Protein AF-A0A957G6J0-F1 (afdb_monomer_lite)

Foldseek 3Di:
DDDDDDCVNVVHDDDDDDQAWDKDKDKDWDDDPPDPDIDIDIDIDIDHDKDWDKDKDKDKDQDWLDADPHNDDDDDPDPQWGKMWMKMKMATQIQAWFQFKWKAKPVQGTPDGRDGDTRGHGRMDMCSNVVDTGMDIDNDDDDMDMDMDTD

Sequence (151 aa):
PGASVDTVAAGLTISATIDATTVNTATWTAYNVGSSDVATAEATATVTVLPAGISLAKTVGLDAGVCATTDTVVIPAGYGGTVVYYCYEVTNTGGYTLPLHDLVDSELGSIFTGFAYDLAPGESVNTVAAGLEISALITQTTVNTATWTAY

Radius of gyration: 28.14 Å; chains: 1; bounding b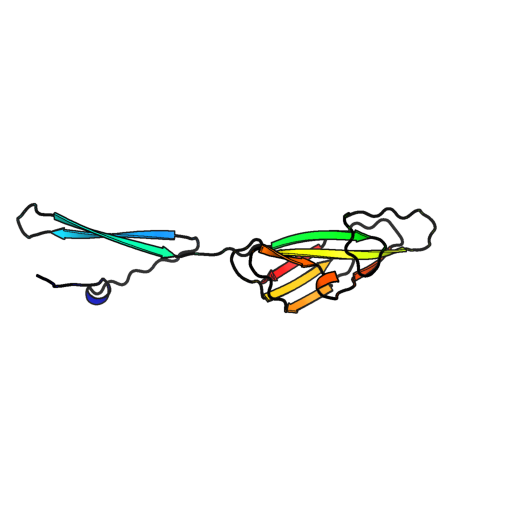ox: 59×26×83 Å

Secondary structure (DSSP, 8-state):
------TTTTT--------S-EEEEEEEEEE-TTS--EEEEEEEEEE--PPP-EEEEEEEESSTTS--S-S-----TTSS-EEEEEEEEEEE-SSS-EEEEEEEETTTEEEEEEEEEEE-TT-EEETTTTT--EEEEESS-----EEEEE-

Structure (mmCIF, N/CA/C/O backbone):
data_AF-A0A957G6J0-F1
#
_entry.id   AF-A0A957G6J0-F1
#
loop_
_atom_site.group_PDB
_atom_site.id
_atom_site.type_symbol
_atom_site.label_atom_id
_atom_site.label_alt_id
_atom_site.label_comp_id
_atom_site.label_asym_id
_atom_site.label_entity_id
_atom_site.label_seq_id
_atom_site.pdbx_PDB_ins_code
_atom_site.Cartn_x
_atom_site.Cartn_y
_atom_site.Cartn_z
_atom_site.occupancy
_atom_site.B_iso_or_equiv
_atom_site.auth_seq_id
_atom_site.auth_comp_id
_atom_site.auth_asym_id
_atom_site.auth_atom_id
_atom_site.pdbx_PDB_model_num
ATOM 1 N N . PRO A 1 1 ? -25.410 -4.436 50.532 1.00 70.94 1 PRO A N 1
ATOM 2 C CA . PRO A 1 1 ? -24.142 -4.007 49.886 1.00 70.94 1 PRO A CA 1
ATOM 3 C C . PRO A 1 1 ? -23.608 -5.128 48.988 1.00 70.94 1 PRO A C 1
ATOM 5 O O . PRO A 1 1 ? -23.692 -6.277 49.408 1.00 70.94 1 PRO A O 1
ATOM 8 N N . GLY A 1 2 ? -23.117 -4.818 47.782 1.00 83.69 2 GLY A N 1
ATOM 9 C CA . GLY A 1 2 ? -22.513 -5.815 46.880 1.00 83.69 2 GLY A CA 1
ATOM 10 C C . GLY A 1 2 ? -23.419 -6.401 45.788 1.00 83.69 2 GLY A C 1
ATOM 11 O O . GLY A 1 2 ? -23.024 -7.367 45.150 1.00 83.69 2 GLY A O 1
ATOM 12 N N . ALA A 1 3 ? -24.611 -5.840 45.557 1.00 88.12 3 ALA A N 1
ATOM 13 C CA . ALA A 1 3 ? -25.390 -6.173 44.363 1.00 88.12 3 ALA A CA 1
ATOM 14 C C . ALA A 1 3 ? -24.782 -5.480 43.131 1.00 88.12 3 ALA A C 1
ATOM 16 O O . ALA A 1 3 ? -24.368 -4.324 43.222 1.00 88.12 3 ALA A O 1
ATOM 17 N N . SER A 1 4 ? -24.758 -6.172 41.995 1.00 90.69 4 SER A N 1
ATOM 18 C CA . SER A 1 4 ? -24.357 -5.636 40.695 1.00 90.69 4 SER A CA 1
ATOM 19 C C . SER A 1 4 ? -25.391 -6.010 39.637 1.00 90.69 4 SER A C 1
ATOM 21 O O . SER A 1 4 ? -26.130 -6.984 39.778 1.00 90.69 4 SER A O 1
ATOM 23 N N . VAL A 1 5 ? -25.451 -5.207 38.583 1.00 92.62 5 VAL A N 1
ATOM 24 C CA . VAL A 1 5 ? -26.250 -5.465 37.389 1.00 92.62 5 VAL A CA 1
ATOM 25 C C . VAL A 1 5 ? -25.448 -4.961 36.197 1.00 92.62 5 VAL A C 1
ATOM 27 O O . VAL A 1 5 ? -24.781 -3.931 36.297 1.00 92.62 5 VAL A O 1
ATOM 30 N N . ASP A 1 6 ? -25.478 -5.697 35.094 1.00 92.81 6 ASP A N 1
ATOM 31 C CA . ASP A 1 6 ? -24.968 -5.229 33.810 1.00 92.81 6 ASP A CA 1
ATOM 32 C C . ASP A 1 6 ? -26.137 -4.924 32.861 1.00 92.81 6 ASP A C 1
ATOM 34 O O . ASP A 1 6 ? -27.305 -5.197 33.151 1.00 92.81 6 ASP A O 1
ATOM 38 N N . THR A 1 7 ? -25.836 -4.310 31.721 1.00 90.38 7 THR A N 1
ATOM 39 C CA . THR A 1 7 ? -26.856 -3.917 30.744 1.00 90.38 7 THR A CA 1
ATOM 40 C C . THR A 1 7 ? -27.612 -5.117 30.172 1.00 90.38 7 THR A C 1
ATOM 42 O O . THR A 1 7 ? -28.807 -5.000 29.909 1.00 90.38 7 THR A O 1
ATOM 45 N N . VAL A 1 8 ? -26.966 -6.280 30.050 1.00 93.50 8 VAL A N 1
ATOM 46 C CA . VAL A 1 8 ? -27.582 -7.509 29.529 1.00 93.50 8 VAL A CA 1
ATOM 47 C C . VAL A 1 8 ? -28.587 -8.071 30.533 1.00 93.50 8 VAL A C 1
ATOM 49 O O . VAL A 1 8 ? -29.726 -8.361 30.170 1.00 93.50 8 VAL A O 1
ATOM 52 N N . ALA A 1 9 ? -28.206 -8.161 31.806 1.00 92.25 9 ALA A N 1
ATOM 53 C CA . ALA A 1 9 ? -29.070 -8.572 32.907 1.00 92.25 9 ALA A CA 1
ATOM 54 C C . ALA A 1 9 ? -30.243 -7.597 33.114 1.00 92.25 9 ALA A C 1
ATOM 56 O O . ALA A 1 9 ? -31.322 -8.012 33.532 1.00 92.25 9 ALA A O 1
ATOM 57 N N . ALA A 1 10 ? -30.059 -6.319 32.767 1.00 91.44 10 ALA A N 1
ATOM 58 C CA . ALA A 1 10 ? -31.124 -5.317 32.718 1.00 91.44 10 ALA A CA 1
ATOM 59 C C . ALA A 1 10 ? -32.025 -5.419 31.464 1.00 91.44 10 ALA A C 1
ATOM 61 O O . ALA A 1 10 ? -32.950 -4.620 31.315 1.00 91.44 10 ALA A O 1
ATOM 62 N N . GLY A 1 11 ? -31.779 -6.376 30.561 1.00 94.12 11 GLY A N 1
ATOM 63 C CA . GLY A 1 11 ? -32.555 -6.573 29.332 1.00 94.12 11 GLY A CA 1
ATOM 64 C C . GLY A 1 11 ? -32.280 -5.534 28.241 1.00 94.12 11 GLY A C 1
ATOM 65 O O . GLY A 1 11 ? -33.076 -5.391 27.313 1.00 94.12 11 GLY A O 1
ATOM 66 N N . LEU A 1 12 ? -31.175 -4.792 28.340 1.00 93.75 12 LEU A N 1
ATOM 67 C CA . LEU A 1 12 ? -30.792 -3.767 27.377 1.00 93.75 12 LEU A CA 1
ATOM 68 C C . LEU A 1 12 ? -29.880 -4.364 26.305 1.00 93.75 12 LEU A C 1
ATOM 70 O O . LEU A 1 12 ? -28.875 -5.008 26.598 1.00 93.75 12 LEU A O 1
ATOM 74 N N . THR A 1 13 ? -30.202 -4.086 25.044 1.00 93.38 13 THR A N 1
ATOM 75 C CA . THR A 1 13 ? -29.302 -4.324 23.910 1.00 93.38 13 THR A CA 1
ATOM 76 C C . THR A 1 13 ? -28.865 -2.972 23.371 1.00 93.38 13 THR A C 1
ATOM 78 O O . THR A 1 13 ? -29.701 -2.171 22.959 1.00 93.38 13 THR A O 1
ATOM 81 N N . ILE A 1 14 ? -27.560 -2.704 23.407 1.00 89.62 14 ILE A N 1
ATOM 82 C CA . ILE A 1 14 ? -26.968 -1.440 22.964 1.00 89.62 14 ILE A CA 1
ATOM 83 C C . ILE A 1 14 ? -26.024 -1.767 21.812 1.00 89.62 14 ILE A C 1
ATOM 85 O O . ILE A 1 14 ? -25.069 -2.518 21.987 1.00 89.62 14 ILE A O 1
ATOM 89 N N . SER A 1 15 ? -26.300 -1.215 20.636 1.00 91.62 15 SER A N 1
ATOM 90 C CA . SER A 1 15 ? -25.500 -1.426 19.432 1.00 91.62 15 SER A CA 1
ATOM 91 C C . SER A 1 15 ? -25.328 -0.117 18.677 1.00 91.62 15 SER A C 1
ATOM 93 O O . SER A 1 15 ? -26.273 0.666 18.579 1.00 91.62 15 SER A O 1
ATOM 95 N N . ALA A 1 16 ? -24.150 0.082 18.099 1.00 90.56 16 ALA A N 1
ATOM 96 C CA . ALA A 1 16 ? -23.854 1.188 17.202 1.00 90.56 16 ALA A CA 1
ATOM 97 C C . ALA A 1 16 ? -22.939 0.697 16.075 1.00 90.56 16 ALA A C 1
ATOM 99 O O . ALA A 1 16 ? -22.092 -0.169 16.298 1.00 90.56 16 ALA A O 1
ATOM 100 N N . THR A 1 17 ? -23.104 1.261 14.881 1.00 91.56 17 THR A N 1
ATOM 101 C CA . THR A 1 17 ? -22.140 1.109 13.785 1.00 91.56 17 THR A CA 1
ATOM 102 C C . THR A 1 17 ? -21.025 2.129 13.985 1.00 91.56 17 THR A C 1
ATOM 104 O O . THR A 1 17 ? -21.312 3.306 14.204 1.00 91.56 17 THR A O 1
ATOM 107 N N . ILE A 1 18 ? -19.770 1.679 13.945 1.00 90.44 18 ILE A N 1
ATOM 108 C CA . ILE A 1 18 ? -18.585 2.508 14.180 1.00 90.44 18 ILE A CA 1
ATOM 109 C C . ILE A 1 18 ? -17.642 2.363 12.986 1.00 90.44 18 ILE A C 1
ATOM 111 O O . ILE A 1 18 ? -17.046 1.307 12.803 1.00 90.44 18 ILE A O 1
ATOM 115 N N . ASP A 1 19 ? -17.476 3.444 12.223 1.00 88.88 19 ASP A N 1
ATOM 116 C CA . ASP A 1 19 ? -16.630 3.475 11.017 1.00 88.88 19 ASP A CA 1
ATOM 117 C C . ASP A 1 19 ? -15.310 4.242 11.233 1.00 88.88 19 ASP A C 1
ATOM 119 O O . ASP A 1 19 ? -14.494 4.386 10.325 1.00 88.88 19 ASP A O 1
ATOM 123 N N . ALA A 1 20 ? -15.084 4.747 12.448 1.00 88.81 20 ALA A N 1
ATOM 124 C CA . ALA A 1 20 ? -13.875 5.461 12.839 1.00 88.81 20 ALA A CA 1
ATOM 125 C C . ALA A 1 20 ? -13.519 5.163 14.299 1.00 88.81 20 ALA A C 1
ATOM 127 O O . ALA A 1 20 ? -14.395 4.870 15.114 1.00 88.81 20 ALA A O 1
ATOM 128 N N . THR A 1 21 ? -12.232 5.270 14.645 1.00 92.56 21 THR A N 1
ATOM 129 C CA . THR A 1 21 ? -11.771 5.074 16.026 1.00 92.56 21 THR A CA 1
ATOM 130 C C . THR A 1 21 ? -12.566 5.959 16.986 1.00 92.56 21 THR A C 1
ATOM 132 O O . THR A 1 21 ? -12.567 7.181 16.856 1.00 92.56 21 THR A O 1
ATOM 135 N N . THR A 1 22 ? -13.248 5.330 17.942 1.00 95.44 22 THR A N 1
ATOM 136 C CA . THR A 1 22 ? -14.199 5.983 18.845 1.00 95.44 22 THR A CA 1
ATOM 137 C C . THR A 1 22 ? -13.925 5.551 20.277 1.00 95.44 22 THR A C 1
ATOM 139 O O . THR A 1 22 ? -13.810 4.361 20.571 1.00 95.44 22 THR A O 1
ATOM 142 N N . VAL A 1 23 ? -13.853 6.526 21.179 1.00 95.50 23 VAL A N 1
ATOM 143 C CA . VAL A 1 23 ? -13.887 6.296 22.624 1.00 95.50 23 VAL A CA 1
ATOM 144 C C . VAL A 1 23 ? -15.295 6.628 23.094 1.00 95.50 23 VAL A C 1
ATOM 146 O O . VAL A 1 23 ? -15.755 7.754 22.920 1.00 95.50 23 VAL A O 1
ATOM 149 N N . ASN A 1 24 ? -15.980 5.646 23.668 1.00 93.94 24 ASN A N 1
ATOM 150 C CA . ASN A 1 24 ? -17.309 5.818 24.231 1.00 93.94 24 ASN A CA 1
ATOM 151 C C . ASN A 1 24 ? -17.237 5.784 25.759 1.00 93.94 24 ASN A C 1
ATOM 153 O O . ASN A 1 24 ? -16.712 4.829 26.334 1.00 93.94 24 ASN A O 1
ATOM 157 N N . THR A 1 25 ? -17.811 6.794 26.406 1.00 94.75 25 THR A N 1
ATOM 158 C CA . THR A 1 25 ? -17.948 6.861 27.864 1.00 94.75 25 THR A CA 1
ATOM 159 C C . THR A 1 25 ? -19.402 6.610 28.235 1.00 94.75 25 THR A C 1
ATOM 161 O O . THR A 1 25 ? -20.298 7.296 27.748 1.00 94.75 25 THR A O 1
ATOM 164 N N . ALA A 1 26 ? -19.640 5.629 29.100 1.00 94.31 26 ALA A N 1
ATOM 165 C CA . ALA A 1 26 ? -20.939 5.377 29.701 1.00 94.31 26 ALA A CA 1
ATOM 166 C C . ALA A 1 26 ? -20.962 5.929 31.127 1.00 94.31 26 ALA A C 1
ATOM 168 O O . ALA A 1 26 ? -20.031 5.692 31.896 1.00 94.31 26 ALA A O 1
ATOM 169 N N . THR A 1 27 ? -22.055 6.598 31.485 1.00 94.62 27 THR A N 1
ATOM 170 C CA . THR A 1 27 ? -22.317 7.076 32.844 1.00 94.62 27 THR A CA 1
ATOM 171 C C . THR A 1 27 ? -23.542 6.352 33.386 1.00 94.62 27 THR A C 1
ATOM 173 O O . THR A 1 27 ? -24.610 6.376 32.772 1.00 94.62 27 THR A O 1
ATOM 176 N N . TRP A 1 28 ? -23.398 5.709 34.541 1.00 93.44 28 TRP A N 1
ATOM 177 C CA . TRP A 1 28 ? -24.506 5.128 35.289 1.00 93.44 28 TRP A CA 1
ATOM 178 C C . TRP A 1 28 ? -24.866 6.044 36.451 1.00 93.44 28 TRP A C 1
ATOM 180 O O . TRP A 1 28 ? -24.002 6.356 37.268 1.00 93.44 28 TRP A O 1
ATOM 190 N N . THR A 1 29 ? -26.141 6.411 36.566 1.00 91.75 29 THR A N 1
ATOM 191 C CA . THR A 1 29 ? -26.647 7.224 37.677 1.00 91.75 29 THR A CA 1
ATOM 192 C C . THR A 1 29 ? -27.711 6.460 38.453 1.00 91.75 29 THR A C 1
ATOM 194 O O . THR A 1 29 ? -28.690 5.989 37.875 1.00 91.75 29 THR A O 1
ATOM 197 N N . ALA A 1 30 ? -27.529 6.344 39.767 1.00 91.38 30 ALA A N 1
ATOM 198 C CA . ALA A 1 30 ? -28.476 5.717 40.682 1.00 91.38 30 ALA A CA 1
ATOM 199 C C . ALA A 1 30 ? -29.121 6.761 41.608 1.00 91.38 30 ALA A C 1
ATOM 201 O O . ALA A 1 30 ? -28.456 7.699 42.052 1.00 91.38 30 ALA A O 1
ATOM 202 N N . TYR A 1 31 ? -30.406 6.560 41.916 1.00 89.56 31 TYR A N 1
ATOM 203 C CA . TYR A 1 31 ? -31.236 7.446 42.739 1.00 89.56 31 TYR A CA 1
ATOM 204 C C . TYR A 1 31 ? -31.996 6.646 43.801 1.00 89.56 31 TYR A C 1
ATOM 206 O O . TYR A 1 31 ? -32.398 5.507 43.547 1.00 89.56 31 TYR A O 1
ATOM 214 N N . ASN A 1 32 ? -32.265 7.262 44.954 1.00 87.00 32 ASN A N 1
ATOM 215 C CA . ASN A 1 32 ? -33.184 6.720 45.958 1.00 87.00 32 ASN A CA 1
ATOM 216 C C . ASN A 1 32 ? -34.596 7.303 45.794 1.00 87.00 32 ASN A C 1
ATOM 218 O O . ASN A 1 32 ? -34.775 8.455 45.401 1.00 87.00 32 ASN A O 1
ATOM 222 N N . VAL A 1 33 ? -35.624 6.522 46.137 1.00 81.31 33 VAL A N 1
ATOM 223 C CA . VAL A 1 33 ? -37.014 7.000 46.104 1.00 81.31 33 VAL A CA 1
ATOM 224 C C . VAL A 1 33 ? -37.231 8.010 47.234 1.00 81.31 33 VAL A C 1
ATOM 226 O O . VAL A 1 33 ? -37.143 7.660 48.407 1.00 81.31 33 VAL A O 1
ATOM 229 N N . GLY A 1 34 ? -37.538 9.262 46.886 1.00 70.69 34 GLY A N 1
ATOM 230 C CA . GLY A 1 34 ? -37.919 10.305 47.846 1.00 70.69 34 GLY A CA 1
ATOM 231 C C . GLY A 1 34 ? -36.770 11.010 48.582 1.00 70.69 34 GLY A C 1
ATOM 232 O O . GLY A 1 34 ? -37.055 11.924 49.352 1.00 70.69 34 GLY A O 1
ATOM 233 N N . SER A 1 35 ? -35.502 10.652 48.337 1.00 62.75 35 SER A N 1
ATOM 234 C CA . SER A 1 35 ? -34.335 11.455 48.748 1.00 62.75 35 SER A CA 1
ATOM 235 C C . SER A 1 35 ? -33.662 12.097 47.530 1.00 62.75 35 SER A C 1
ATOM 237 O O . SER A 1 35 ? -33.847 11.657 46.398 1.00 62.75 35 SER A O 1
ATOM 239 N N . SER A 1 36 ? -32.893 13.164 47.755 1.00 76.81 36 SER A N 1
ATOM 240 C CA . SER A 1 36 ? -32.101 13.842 46.720 1.00 76.81 36 SER A CA 1
ATOM 241 C C . SER A 1 36 ? -30.730 13.195 46.483 1.00 76.81 36 SER A C 1
ATOM 243 O O . SER A 1 36 ? -29.875 13.814 45.854 1.00 76.81 36 SER A O 1
ATOM 245 N N . ASP A 1 37 ? -30.482 11.997 47.021 1.00 85.00 37 ASP A N 1
ATOM 246 C CA . ASP A 1 37 ? -29.173 11.353 46.918 1.00 85.00 37 ASP A CA 1
ATOM 247 C C . ASP A 1 37 ? -28.971 10.763 45.523 1.00 85.00 37 ASP A C 1
ATOM 249 O O . ASP A 1 37 ? -29.794 9.989 45.023 1.00 85.00 37 ASP A O 1
ATOM 253 N N . VAL A 1 38 ? -27.842 11.122 44.917 1.00 90.06 38 VAL A N 1
ATOM 254 C CA . VAL A 1 38 ? -27.434 10.691 43.582 1.00 90.06 38 VAL A CA 1
ATOM 255 C C . VAL A 1 38 ? -26.032 10.110 43.673 1.00 90.06 38 VAL A C 1
ATOM 257 O O . VAL A 1 38 ? -25.137 10.732 44.245 1.00 90.06 38 VAL A O 1
ATOM 260 N N . ALA A 1 39 ? -25.831 8.934 43.084 1.00 91.69 39 ALA A N 1
ATOM 261 C CA . ALA A 1 39 ? -24.506 8.357 42.885 1.00 91.69 39 ALA A CA 1
ATOM 262 C C . ALA A 1 39 ? -24.268 8.127 41.395 1.00 91.69 39 ALA A C 1
ATOM 264 O O . ALA A 1 39 ? -25.155 7.631 40.697 1.00 91.69 39 ALA A O 1
ATOM 265 N N . THR A 1 40 ? -23.073 8.465 40.919 1.00 93.62 40 THR A N 1
ATOM 266 C CA . THR A 1 40 ? -22.659 8.259 39.531 1.00 93.62 40 THR A CA 1
ATOM 267 C C . THR A 1 40 ? -21.410 7.394 39.452 1.00 93.62 40 THR A C 1
ATOM 269 O O . THR A 1 40 ? -20.559 7.417 40.342 1.00 93.62 40 THR A O 1
ATOM 272 N N . ALA A 1 41 ? -21.299 6.631 38.371 1.00 95.75 41 ALA A N 1
ATOM 273 C CA . ALA A 1 41 ? -20.092 5.912 37.994 1.00 95.75 41 ALA A CA 1
ATOM 274 C C . ALA A 1 41 ? -19.895 6.013 36.481 1.00 95.75 41 ALA A C 1
ATOM 276 O O . ALA A 1 41 ? -20.872 6.053 35.734 1.00 95.75 41 ALA A O 1
ATOM 277 N N . GLU A 1 42 ? -18.642 6.029 36.036 1.00 96.50 42 GLU A N 1
ATOM 278 C CA . GLU A 1 42 ? -18.293 6.080 34.617 1.00 96.50 42 GLU A CA 1
ATOM 279 C C . GLU A 1 42 ? -17.420 4.894 34.218 1.00 96.50 42 GLU A C 1
ATOM 281 O O . GLU A 1 42 ? -16.610 4.404 35.009 1.00 96.50 42 GLU A O 1
ATOM 286 N N . ALA A 1 43 ? -17.577 4.448 32.975 1.00 96.94 43 ALA A N 1
ATOM 287 C CA . ALA A 1 43 ? -16.721 3.453 32.346 1.00 96.94 43 ALA A CA 1
ATOM 288 C C . ALA A 1 43 ? -16.494 3.820 30.877 1.00 96.94 43 ALA A C 1
ATOM 290 O O . ALA A 1 43 ? -17.405 4.307 30.205 1.00 96.94 43 ALA A O 1
ATOM 291 N N . THR A 1 44 ? -15.289 3.571 30.369 1.00 95.88 44 THR A N 1
ATOM 292 C CA . THR A 1 44 ? -14.931 3.835 28.972 1.00 95.88 44 THR A CA 1
ATOM 293 C C . THR A 1 44 ? -14.704 2.542 28.200 1.00 95.88 44 THR A C 1
ATOM 295 O O . THR A 1 44 ? -14.245 1.539 28.747 1.00 95.88 44 THR A O 1
ATOM 298 N N . ALA A 1 45 ? -15.018 2.575 26.908 1.00 94.88 45 ALA A N 1
ATOM 299 C CA . ALA A 1 45 ? -14.686 1.534 25.946 1.00 94.88 45 ALA A CA 1
ATOM 300 C C . ALA A 1 45 ? -14.133 2.180 24.671 1.00 94.88 45 ALA A C 1
ATOM 302 O O . ALA A 1 45 ? -14.662 3.190 24.204 1.00 94.88 45 ALA A O 1
ATOM 303 N N . THR A 1 46 ? -13.087 1.588 24.100 1.00 95.25 46 THR A N 1
ATOM 304 C CA . THR A 1 46 ? -12.445 2.086 22.878 1.00 95.25 46 THR A CA 1
ATOM 305 C C . THR A 1 46 ? -12.636 1.084 21.752 1.00 95.25 46 THR A C 1
ATOM 307 O O . THR A 1 46 ? -12.313 -0.093 21.907 1.00 95.25 46 THR A O 1
ATOM 310 N N . VAL A 1 47 ? -13.119 1.565 20.609 1.00 93.44 47 VAL A N 1
ATOM 31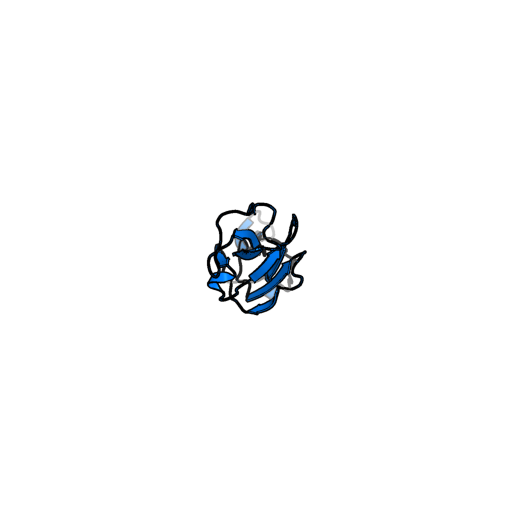1 C CA . VAL A 1 47 ? -13.124 0.834 19.339 1.00 93.44 47 VAL A CA 1
ATOM 312 C C . VAL A 1 47 ? -12.076 1.476 18.440 1.00 93.44 47 VAL A C 1
ATOM 314 O O . VAL A 1 47 ? -12.145 2.678 18.188 1.00 93.44 47 VAL A O 1
ATOM 317 N N . THR A 1 48 ? -11.109 0.696 17.958 1.00 91.31 48 THR A N 1
ATOM 318 C CA . THR A 1 48 ? -10.061 1.172 17.045 1.00 91.31 48 THR A CA 1
ATOM 319 C C . THR A 1 48 ? -10.340 0.682 15.631 1.00 91.31 48 THR A C 1
ATOM 321 O O . THR A 1 48 ? -10.448 -0.519 15.401 1.00 91.31 48 THR A O 1
ATOM 324 N N . VAL A 1 49 ? -10.426 1.618 14.687 1.00 89.69 49 VAL A N 1
ATOM 325 C CA . VAL A 1 49 ? -10.547 1.347 13.249 1.00 89.69 49 VAL A CA 1
ATOM 326 C C . VAL A 1 49 ? -9.255 1.801 12.581 1.00 89.69 49 VAL A C 1
ATOM 328 O O . VAL A 1 49 ? -8.866 2.965 12.705 1.00 89.69 49 VAL A O 1
ATOM 331 N N . LEU A 1 50 ? -8.582 0.875 11.902 1.00 90.00 50 LEU A N 1
ATOM 332 C CA . LEU A 1 50 ? -7.313 1.111 11.220 1.00 90.00 50 LEU A CA 1
ATOM 333 C C . LEU A 1 50 ? -7.581 1.295 9.718 1.00 90.00 50 LEU A C 1
ATOM 335 O O . LEU A 1 50 ? -8.166 0.398 9.113 1.00 90.00 50 LEU A O 1
ATOM 339 N N . PRO A 1 51 ? -7.197 2.428 9.102 1.00 88.62 51 PRO A N 1
ATOM 340 C CA . PRO A 1 51 ? -7.415 2.638 7.675 1.00 88.62 51 PRO A CA 1
ATOM 341 C C . PRO A 1 51 ? -6.452 1.790 6.834 1.00 88.62 51 PRO A C 1
ATOM 343 O O . PRO A 1 51 ? -5.329 1.506 7.257 1.00 88.62 51 PRO A O 1
ATOM 346 N N . ALA A 1 52 ? -6.880 1.433 5.622 1.00 91.69 52 ALA A N 1
ATOM 347 C CA . ALA A 1 52 ? -5.974 0.977 4.571 1.00 91.69 52 ALA A CA 1
ATOM 348 C C . ALA A 1 52 ? -5.239 2.187 3.984 1.00 91.69 52 ALA A C 1
ATOM 350 O O . ALA A 1 52 ? -5.827 3.264 3.856 1.00 91.69 52 ALA A O 1
ATOM 351 N N . GLY A 1 53 ? -3.988 2.013 3.579 1.00 95.94 53 GLY A N 1
ATOM 352 C CA . GLY A 1 53 ? -3.242 3.075 2.921 1.00 95.94 53 GLY A CA 1
ATOM 353 C C . GLY A 1 53 ? -1.964 2.547 2.302 1.00 95.94 53 GLY A C 1
ATOM 354 O O . GLY A 1 53 ? -1.268 1.737 2.909 1.00 95.94 53 GLY A O 1
ATOM 355 N N . ILE A 1 54 ? -1.654 3.022 1.101 1.00 98.25 54 ILE A N 1
ATOM 356 C CA . ILE A 1 54 ? -0.364 2.794 0.457 1.00 98.25 54 ILE A CA 1
ATOM 357 C C . ILE A 1 54 ? 0.123 4.077 -0.210 1.00 98.25 54 ILE A C 1
ATOM 359 O O . ILE A 1 54 ? -0.675 4.920 -0.625 1.00 98.25 54 ILE A O 1
ATOM 363 N N . SER A 1 55 ? 1.437 4.212 -0.341 1.00 98.31 55 SER A N 1
ATOM 364 C CA . SER A 1 55 ? 2.072 5.174 -1.246 1.00 98.31 55 SER A CA 1
ATOM 365 C C . SER A 1 55 ? 2.951 4.436 -2.246 1.00 98.31 55 SER A C 1
ATOM 367 O O . SER A 1 55 ? 3.587 3.452 -1.880 1.00 98.31 55 SER A O 1
ATOM 369 N N . LEU A 1 56 ? 3.004 4.932 -3.481 1.00 98.50 56 LEU A N 1
ATOM 370 C CA . LEU A 1 56 ? 3.764 4.338 -4.576 1.00 98.50 56 LEU A CA 1
ATOM 371 C C . LEU A 1 56 ? 4.812 5.328 -5.091 1.00 98.50 56 LEU A C 1
ATOM 373 O O . LEU A 1 56 ? 4.467 6.457 -5.445 1.00 98.50 56 LEU A O 1
ATOM 377 N N . ALA A 1 57 ? 6.058 4.880 -5.196 1.00 98.31 57 ALA A N 1
ATOM 378 C CA . ALA A 1 57 ? 7.110 5.546 -5.950 1.00 98.31 57 ALA A CA 1
ATOM 379 C C . ALA A 1 57 ? 7.461 4.717 -7.189 1.00 98.31 57 ALA A C 1
ATOM 381 O O . ALA A 1 57 ? 7.476 3.487 -7.154 1.00 98.31 57 ALA A O 1
ATOM 382 N N . LYS A 1 58 ? 7.741 5.403 -8.297 1.00 98.12 58 LYS A N 1
ATOM 383 C CA . LYS A 1 58 ? 8.137 4.784 -9.558 1.00 98.12 58 LYS A CA 1
ATOM 384 C C . LYS A 1 58 ? 9.402 5.444 -10.072 1.00 98.12 58 LYS A C 1
ATOM 386 O O . LYS A 1 58 ? 9.450 6.668 -10.179 1.00 98.12 58 LYS A O 1
ATOM 391 N N . THR A 1 59 ? 10.383 4.634 -10.438 1.00 98.38 59 THR A N 1
ATOM 392 C CA . THR A 1 59 ? 11.649 5.099 -11.003 1.00 98.38 59 THR A CA 1
ATOM 393 C C . THR A 1 59 ? 11.978 4.367 -12.296 1.00 98.38 59 THR A C 1
ATOM 395 O O . THR A 1 59 ? 11.422 3.305 -12.593 1.00 98.38 59 THR A O 1
ATOM 398 N N . VAL A 1 60 ? 12.853 4.966 -13.102 1.00 98.19 60 VAL A N 1
ATOM 399 C CA . VAL A 1 60 ? 13.320 4.406 -14.371 1.00 98.19 60 VAL A CA 1
ATOM 400 C C . VAL A 1 60 ? 14.818 4.641 -14.533 1.00 98.19 60 VAL A C 1
ATOM 402 O O . VAL A 1 60 ? 15.323 5.728 -14.254 1.00 98.19 60 VAL A O 1
ATOM 405 N N . GLY A 1 61 ? 15.533 3.620 -14.994 1.00 97.25 61 GLY A N 1
ATOM 406 C CA . GLY A 1 61 ? 16.972 3.677 -15.237 1.00 97.25 61 GLY A CA 1
ATOM 407 C C . GLY A 1 61 ? 17.418 2.746 -16.357 1.00 97.25 61 GLY A C 1
ATOM 408 O O . GLY A 1 61 ? 16.599 2.175 -17.076 1.00 97.25 61 GLY A O 1
ATOM 409 N N . LEU A 1 62 ? 18.736 2.617 -16.516 1.00 96.25 62 LEU A N 1
ATOM 410 C CA . LEU A 1 62 ? 19.363 1.791 -17.558 1.00 96.25 62 LEU A CA 1
ATOM 411 C C . LEU A 1 62 ? 20.021 0.515 -17.009 1.00 96.25 62 LEU A C 1
ATOM 413 O O . LEU A 1 62 ? 20.399 -0.350 -17.795 1.00 96.25 62 LEU A O 1
ATOM 417 N N . ASP A 1 63 ? 20.135 0.387 -15.686 1.00 97.12 63 ASP A N 1
ATOM 418 C CA . ASP A 1 63 ? 20.774 -0.751 -15.027 1.00 97.12 63 ASP A CA 1
ATOM 419 C C . ASP A 1 63 ? 19.733 -1.805 -14.627 1.00 97.12 63 ASP A C 1
ATOM 421 O O . ASP A 1 63 ? 18.751 -1.506 -13.946 1.00 97.12 63 ASP A O 1
ATOM 425 N N . ALA A 1 64 ? 19.957 -3.053 -15.042 1.00 97.06 64 ALA A N 1
ATOM 426 C CA . ALA A 1 64 ? 19.115 -4.186 -14.667 1.00 97.06 64 ALA A CA 1
ATOM 427 C C . ALA A 1 64 ? 19.277 -4.530 -13.179 1.00 97.06 64 ALA A C 1
ATOM 429 O O . ALA A 1 64 ? 20.373 -4.428 -12.625 1.00 97.06 64 ALA A O 1
ATOM 430 N N . GLY A 1 65 ? 18.197 -4.978 -12.536 1.00 95.62 65 GLY A N 1
ATOM 431 C CA . GLY A 1 65 ? 18.235 -5.453 -11.148 1.00 95.62 65 GLY A CA 1
ATOM 432 C C . GLY A 1 65 ? 18.588 -4.388 -10.102 1.00 95.62 65 GLY A C 1
ATOM 433 O O . GLY A 1 65 ? 18.915 -4.739 -8.970 1.00 95.62 65 GLY A O 1
ATOM 434 N N . VAL A 1 66 ? 18.535 -3.099 -10.451 1.00 95.81 66 VAL A N 1
ATOM 435 C CA . VAL A 1 66 ? 18.764 -1.984 -9.525 1.00 95.81 66 VAL A CA 1
ATOM 436 C C . VAL A 1 66 ? 17.638 -0.972 -9.678 1.00 95.81 66 VAL A C 1
ATOM 438 O O . VAL A 1 66 ? 17.324 -0.530 -10.780 1.00 95.81 66 VAL A O 1
ATOM 441 N N . CYS A 1 67 ? 17.033 -0.574 -8.561 1.00 97.88 67 CYS A N 1
ATOM 442 C CA . CYS A 1 67 ? 16.089 0.534 -8.571 1.00 97.88 67 CYS A CA 1
ATOM 443 C C . CYS A 1 67 ? 16.835 1.843 -8.819 1.00 97.88 67 CYS A C 1
ATOM 445 O O . CYS A 1 67 ? 17.702 2.238 -8.038 1.00 97.88 67 CYS A O 1
ATOM 447 N N . ALA A 1 68 ? 16.479 2.526 -9.905 1.00 97.56 68 ALA A N 1
ATOM 448 C CA . ALA A 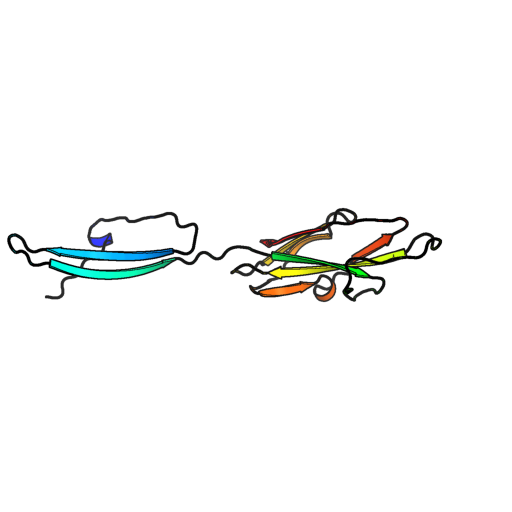1 68 ? 16.940 3.881 -10.153 1.00 97.56 68 ALA A CA 1
ATOM 449 C C . ALA A 1 68 ? 16.430 4.838 -9.063 1.00 97.56 68 ALA A C 1
ATOM 451 O O . ALA A 1 68 ? 15.465 4.540 -8.358 1.00 97.56 68 ALA A O 1
ATOM 452 N N . THR A 1 69 ? 17.053 6.010 -8.954 1.00 96.06 69 THR A N 1
ATOM 453 C CA . THR A 1 69 ? 16.656 7.068 -8.008 1.00 96.06 69 THR A CA 1
ATOM 454 C C . THR A 1 69 ? 15.842 8.188 -8.659 1.00 96.06 69 THR A C 1
ATOM 456 O O . THR A 1 69 ? 15.359 9.075 -7.960 1.00 96.06 69 THR A O 1
ATOM 459 N N . THR A 1 70 ? 15.687 8.162 -9.986 1.00 97.12 70 THR A N 1
ATOM 460 C CA . THR A 1 70 ? 14.968 9.171 -10.773 1.00 97.12 70 THR A CA 1
ATOM 461 C C . THR A 1 70 ? 13.748 8.571 -11.462 1.00 97.12 70 THR A C 1
ATOM 463 O O . THR A 1 70 ? 13.715 7.391 -11.802 1.00 97.12 70 THR A O 1
ATOM 466 N N . ASP A 1 71 ? 12.741 9.399 -11.709 1.00 96.69 71 ASP A N 1
ATOM 467 C CA . ASP A 1 71 ? 11.518 9.065 -12.453 1.00 96.69 71 ASP A CA 1
ATOM 468 C C . ASP A 1 71 ? 11.629 9.359 -13.959 1.00 96.69 71 ASP A C 1
ATOM 470 O O . ASP A 1 71 ? 10.703 9.114 -14.732 1.00 96.69 71 ASP A O 1
ATOM 474 N N . THR A 1 72 ? 12.784 9.865 -14.389 1.00 96.12 72 THR A N 1
ATOM 475 C CA . THR A 1 72 ? 13.082 10.217 -15.772 1.00 96.12 72 THR A CA 1
ATOM 476 C C . THR A 1 72 ? 14.451 9.690 -16.180 1.00 96.12 72 THR A C 1
ATOM 478 O O . THR A 1 72 ? 15.387 9.620 -15.381 1.00 96.12 72 THR A O 1
ATOM 481 N N . VAL A 1 73 ? 14.567 9.338 -17.459 1.00 94.69 73 VAL A N 1
ATOM 482 C CA . VAL A 1 73 ? 15.827 8.991 -18.119 1.00 94.69 73 VAL A CA 1
ATOM 483 C C . VAL A 1 73 ? 15.840 9.634 -19.503 1.00 94.69 73 VAL A C 1
ATOM 485 O O . VAL A 1 73 ? 14.829 9.639 -20.205 1.00 94.69 73 VAL A O 1
ATOM 488 N N . VAL A 1 74 ? 16.978 10.211 -19.895 1.00 92.88 74 VAL A N 1
ATOM 489 C CA . VAL A 1 74 ? 17.154 10.839 -21.211 1.00 92.88 74 VAL A CA 1
ATOM 490 C C . VAL A 1 74 ? 18.088 9.977 -22.047 1.00 92.88 74 VAL A C 1
ATOM 492 O O . VAL A 1 74 ? 19.250 9.784 -21.698 1.00 92.88 74 VAL A O 1
ATOM 495 N N . ILE A 1 75 ? 17.575 9.481 -23.170 1.00 89.25 75 ILE A N 1
ATOM 496 C CA . ILE A 1 75 ? 18.312 8.647 -24.120 1.00 89.25 75 ILE A CA 1
ATOM 497 C C . ILE A 1 75 ? 18.612 9.496 -25.364 1.00 89.25 75 ILE A C 1
ATOM 499 O O . ILE A 1 75 ? 17.680 10.065 -25.939 1.00 89.25 75 ILE A O 1
ATOM 503 N N . PRO A 1 76 ? 19.878 9.617 -25.807 1.00 85.25 76 PRO A N 1
ATOM 504 C CA . PRO A 1 76 ? 20.189 10.365 -27.021 1.00 85.25 76 PRO A CA 1
ATOM 505 C C . PRO A 1 76 ? 19.521 9.751 -28.260 1.00 85.25 76 PRO A C 1
ATOM 507 O O . PRO A 1 76 ? 19.385 8.536 -28.380 1.00 85.25 76 PRO A O 1
ATOM 510 N N . ALA A 1 77 ? 19.104 10.586 -29.212 1.00 77.50 77 ALA A N 1
ATOM 511 C CA . ALA A 1 77 ? 18.473 10.104 -30.438 1.00 77.50 77 ALA A CA 1
ATOM 512 C C . ALA A 1 77 ? 19.455 9.279 -31.297 1.00 77.50 77 ALA A C 1
ATOM 514 O O . ALA A 1 77 ? 20.638 9.602 -31.378 1.00 77.50 77 ALA A O 1
ATOM 515 N N . GLY A 1 78 ? 18.948 8.247 -31.983 1.00 70.31 78 GLY A N 1
ATOM 516 C CA . GLY A 1 78 ? 19.709 7.467 -32.972 1.00 70.31 78 GLY A CA 1
ATOM 517 C C . GLY A 1 78 ? 20.042 6.021 -32.587 1.00 70.31 78 GLY A C 1
ATOM 518 O O . GLY A 1 78 ? 20.562 5.297 -33.430 1.00 70.31 78 GLY A O 1
ATOM 519 N N . TYR A 1 79 ? 19.698 5.564 -31.376 1.00 66.19 79 TYR A N 1
ATOM 520 C CA . TYR A 1 79 ? 20.011 4.197 -30.921 1.00 66.19 79 TYR A CA 1
ATOM 521 C C . TYR A 1 79 ? 19.058 3.094 -31.415 1.00 66.19 79 TYR A C 1
ATOM 523 O O . TYR A 1 79 ? 19.270 1.930 -31.103 1.00 66.19 79 TYR A O 1
ATOM 531 N N . GLY A 1 80 ? 18.018 3.412 -32.195 1.00 73.19 80 GLY A N 1
ATOM 532 C CA . GLY A 1 80 ? 17.082 2.394 -32.708 1.00 73.19 80 GLY A CA 1
ATOM 533 C C . GLY A 1 80 ? 16.245 1.693 -31.626 1.00 73.19 80 GLY A C 1
ATOM 534 O O . GLY A 1 80 ? 15.619 0.676 -31.905 1.00 73.19 80 GLY A O 1
ATOM 535 N N . GLY A 1 81 ? 16.224 2.247 -30.411 1.00 85.38 81 GLY A N 1
ATOM 536 C CA . GLY A 1 81 ? 15.597 1.671 -29.226 1.00 85.38 81 GLY A CA 1
ATOM 537 C C . GLY A 1 81 ? 16.591 1.546 -28.070 1.00 85.38 81 GLY A C 1
ATOM 538 O O . GLY A 1 81 ? 17.780 1.322 -28.275 1.00 85.38 81 GLY A O 1
ATOM 539 N N . THR A 1 82 ? 16.137 1.712 -26.834 1.00 93.31 82 THR A N 1
ATOM 540 C CA . THR A 1 82 ? 16.953 1.460 -25.636 1.00 93.31 82 THR A CA 1
ATOM 541 C C . THR A 1 82 ? 16.111 0.739 -24.605 1.00 93.31 82 THR A C 1
ATOM 543 O O . THR A 1 82 ? 14.963 1.113 -24.377 1.00 93.31 82 THR A O 1
ATOM 546 N N . VAL A 1 83 ? 16.668 -0.320 -24.019 1.00 95.44 83 VAL A N 1
ATOM 547 C CA . VAL A 1 83 ? 16.015 -1.028 -22.921 1.00 95.44 83 VAL A CA 1
ATOM 548 C C . VAL A 1 83 ? 16.168 -0.190 -21.661 1.00 95.44 83 VAL A C 1
ATOM 550 O O . VAL A 1 83 ? 17.285 0.161 -21.284 1.00 95.44 83 VAL A O 1
ATOM 553 N N . VAL A 1 84 ? 15.042 0.140 -21.040 1.00 96.69 84 VAL A N 1
ATOM 554 C CA . VAL A 1 84 ? 14.985 0.785 -19.727 1.00 96.69 84 VAL A CA 1
ATOM 555 C C . VAL A 1 84 ? 14.404 -0.190 -18.716 1.00 96.69 84 VAL A C 1
ATOM 557 O O . VAL A 1 84 ? 13.632 -1.079 -19.084 1.00 96.69 84 VAL A O 1
ATOM 560 N N . TYR A 1 85 ? 14.749 0.003 -17.449 1.00 98.00 85 TYR A N 1
ATOM 561 C CA . TYR A 1 85 ? 14.255 -0.794 -16.334 1.00 98.00 85 TYR A CA 1
ATOM 562 C C . TYR A 1 85 ? 13.425 0.086 -15.411 1.00 98.00 85 TYR A C 1
ATOM 564 O O . TYR A 1 85 ? 13.864 1.172 -15.024 1.00 98.00 85 TYR A O 1
ATOM 572 N N . TYR A 1 86 ? 12.228 -0.385 -15.074 1.00 98.19 86 TYR A N 1
ATOM 573 C CA . TYR A 1 86 ? 11.326 0.273 -14.140 1.00 98.19 86 TYR A CA 1
ATOM 574 C C . TYR A 1 86 ? 11.412 -0.390 -12.769 1.00 98.19 86 TYR A C 1
ATOM 576 O O . TYR A 1 86 ? 11.439 -1.617 -12.656 1.00 98.19 86 TYR A O 1
ATOM 584 N N . CYS A 1 87 ? 11.402 0.428 -11.724 1.00 98.44 87 CYS A N 1
ATOM 585 C CA . CYS A 1 87 ? 11.247 -0.037 -10.355 1.00 98.44 87 CYS A CA 1
ATOM 586 C C . CYS A 1 87 ? 10.048 0.655 -9.709 1.00 98.44 87 CYS A C 1
ATOM 588 O O . CYS A 1 87 ? 9.848 1.861 -9.864 1.00 98.44 87 CYS A O 1
ATOM 590 N N . TYR A 1 88 ? 9.246 -0.134 -8.998 1.00 98.62 88 TYR A N 1
ATOM 591 C CA . TYR A 1 88 ? 8.076 0.331 -8.267 1.00 98.62 88 TYR A CA 1
ATOM 592 C C . TYR A 1 88 ? 8.284 -0.002 -6.799 1.00 98.62 88 TYR A C 1
ATOM 594 O O . TYR A 1 88 ? 8.532 -1.161 -6.474 1.00 98.62 88 TYR A O 1
ATOM 602 N N . GLU A 1 89 ? 8.193 0.998 -5.932 1.00 98.56 89 GLU A N 1
ATOM 603 C CA . GLU A 1 89 ? 8.297 0.846 -4.483 1.00 98.56 89 GLU A CA 1
ATOM 604 C C . GLU A 1 89 ? 6.969 1.212 -3.836 1.00 98.56 89 GLU A C 1
ATOM 606 O O . GLU A 1 89 ? 6.462 2.320 -4.025 1.00 98.56 89 GLU A O 1
ATOM 611 N N . VAL A 1 90 ? 6.402 0.273 -3.085 1.00 98.69 90 VAL A N 1
ATOM 612 C CA . VAL A 1 90 ? 5.183 0.485 -2.310 1.00 98.69 90 VAL A CA 1
ATOM 613 C C . VAL A 1 90 ? 5.530 0.575 -0.831 1.00 98.69 90 VAL A C 1
ATOM 615 O O . VAL A 1 90 ? 6.348 -0.194 -0.333 1.00 98.69 90 VAL A O 1
ATOM 618 N N . THR A 1 91 ? 4.869 1.487 -0.126 1.00 98.62 91 THR A N 1
ATOM 619 C CA . THR A 1 91 ? 4.925 1.601 1.336 1.00 98.62 91 THR A CA 1
ATOM 620 C C . THR A 1 91 ? 3.522 1.474 1.893 1.00 98.62 91 THR A C 1
ATOM 622 O O . THR A 1 91 ? 2.621 2.171 1.419 1.00 98.62 91 THR A O 1
ATOM 625 N N . ASN A 1 92 ? 3.326 0.637 2.911 1.00 98.44 92 ASN A N 1
ATOM 626 C CA . ASN A 1 92 ? 2.058 0.581 3.633 1.00 98.44 92 ASN A CA 1
ATOM 627 C C . ASN A 1 92 ? 1.964 1.757 4.611 1.00 98.44 92 ASN A C 1
ATOM 629 O O . ASN A 1 92 ? 2.674 1.820 5.613 1.00 98.44 92 ASN A O 1
ATOM 633 N N . THR A 1 93 ? 1.071 2.694 4.310 1.00 97.94 93 THR A N 1
ATOM 634 C CA . THR A 1 93 ? 0.783 3.872 5.141 1.00 97.94 93 THR A CA 1
ATOM 635 C C . THR A 1 93 ? -0.466 3.686 6.008 1.00 97.94 93 THR A C 1
ATOM 637 O O . THR A 1 93 ? -0.838 4.590 6.759 1.00 97.94 93 THR A O 1
ATOM 640 N N . GLY A 1 94 ? -1.124 2.530 5.894 1.00 96.12 94 GLY A N 1
ATOM 641 C CA . GLY A 1 94 ? -2.269 2.121 6.692 1.00 96.12 94 GLY A CA 1
ATOM 642 C C . GLY A 1 94 ? -1.887 1.528 8.048 1.00 96.12 94 GLY A C 1
ATOM 643 O O . GLY A 1 94 ? -0.728 1.517 8.459 1.00 96.12 94 GLY A O 1
ATOM 644 N N . GLY A 1 95 ? -2.899 1.047 8.770 1.00 94.88 95 GLY A N 1
ATOM 645 C CA . GLY A 1 95 ? -2.727 0.512 10.124 1.00 94.88 95 GLY A CA 1
ATOM 646 C C . GLY A 1 95 ? -2.687 -1.015 10.229 1.00 94.88 95 GLY A C 1
ATOM 647 O O . GLY A 1 95 ? -2.435 -1.525 11.315 1.00 94.88 95 GLY A O 1
ATOM 648 N N . TYR A 1 96 ? -2.919 -1.759 9.147 1.00 94.38 96 TYR A N 1
A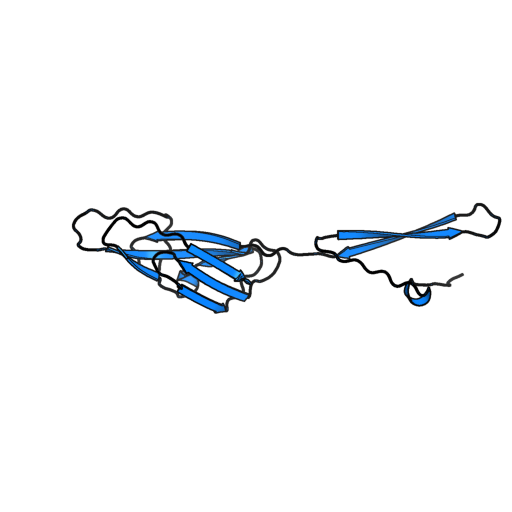TOM 649 C CA . TYR A 1 96 ? -2.887 -3.228 9.147 1.00 94.38 96 TYR A CA 1
ATOM 650 C C . TYR A 1 96 ? -2.080 -3.785 7.972 1.00 94.38 96 TYR A C 1
ATOM 652 O O . TYR A 1 96 ? -1.793 -3.071 7.017 1.00 94.38 96 TYR A O 1
ATOM 660 N N . THR A 1 97 ? -1.680 -5.054 8.078 1.00 96.94 97 THR A N 1
ATOM 661 C CA . THR A 1 97 ? -0.871 -5.742 7.057 1.00 96.94 97 THR A CA 1
ATOM 662 C C . THR A 1 97 ? -1.694 -5.976 5.796 1.00 96.94 97 THR A C 1
ATOM 664 O O . THR A 1 97 ? -2.827 -6.440 5.899 1.00 96.94 97 THR A O 1
ATOM 667 N N . LEU A 1 98 ? -1.116 -5.671 4.634 1.00 97.94 98 LEU A N 1
ATOM 668 C CA . LEU A 1 98 ? -1.727 -5.871 3.319 1.00 97.94 98 LEU A CA 1
ATOM 669 C C . LEU A 1 98 ? -1.061 -7.091 2.656 1.00 97.94 98 LEU A C 1
ATOM 671 O O . LEU A 1 98 ? 0.117 -6.979 2.324 1.00 97.94 98 LEU A O 1
ATOM 675 N N . PRO A 1 99 ? -1.745 -8.245 2.540 1.00 98.06 99 PRO A N 1
ATOM 676 C CA . PRO A 1 99 ? -1.136 -9.497 2.073 1.00 98.06 99 PRO A CA 1
ATOM 677 C C . PRO A 1 99 ? -1.133 -9.697 0.550 1.00 98.06 99 PRO A C 1
ATOM 679 O O . PRO A 1 99 ? -0.403 -10.560 0.048 1.00 98.06 99 PRO A O 1
ATOM 682 N N . LEU A 1 100 ? -1.994 -8.990 -0.191 1.00 98.19 100 LEU A N 1
ATOM 683 C CA . LEU A 1 100 ? -2.167 -9.192 -1.629 1.00 98.19 100 LEU A CA 1
ATOM 684 C C . LEU A 1 100 ? -1.995 -7.894 -2.406 1.00 98.19 100 LEU A C 1
ATOM 686 O O . LEU A 1 100 ? -2.431 -6.824 -1.979 1.00 98.19 100 LEU A O 1
ATOM 690 N N . HIS A 1 101 ? -1.364 -8.010 -3.575 1.00 98.56 101 HIS A N 1
ATOM 691 C CA . HIS A 1 101 ? -0.977 -6.866 -4.385 1.00 98.56 101 HIS A CA 1
ATOM 692 C C . HIS A 1 101 ? -1.230 -7.073 -5.881 1.00 98.56 101 HIS A C 1
ATOM 694 O O . HIS A 1 101 ? -0.890 -8.114 -6.446 1.00 98.56 101 HIS A O 1
ATOM 700 N N . ASP A 1 102 ? -1.721 -6.018 -6.528 1.00 98.62 102 ASP A N 1
ATOM 701 C CA . ASP A 1 102 ? -1.849 -5.894 -7.979 1.00 98.62 102 ASP A CA 1
ATOM 702 C C . ASP A 1 102 ? -1.059 -4.676 -8.461 1.00 98.62 102 ASP A C 1
ATOM 704 O O . ASP A 1 102 ? -1.109 -3.612 -7.837 1.00 98.62 102 ASP A O 1
ATOM 708 N N . LEU A 1 103 ? -0.379 -4.798 -9.600 1.00 98.69 103 LEU A N 1
ATOM 709 C CA . LEU A 1 103 ? 0.319 -3.683 -10.236 1.00 98.69 103 LEU A CA 1
ATOM 710 C C . LEU A 1 103 ? 0.003 -3.651 -11.726 1.00 98.69 103 LEU A C 1
ATOM 712 O O . LEU A 1 103 ? 0.243 -4.614 -12.461 1.00 98.69 103 LEU A O 1
ATOM 716 N N . VAL A 1 104 ? -0.521 -2.511 -12.164 1.00 98.56 104 VAL A N 1
ATOM 717 C CA . VAL A 1 104 ? -0.814 -2.221 -13.566 1.00 98.56 104 VAL A CA 1
ATOM 718 C C . VAL A 1 104 ? -0.092 -0.952 -13.968 1.00 98.56 104 VAL A C 1
ATOM 720 O O . VAL A 1 104 ? -0.002 0.012 -13.209 1.00 98.56 104 VAL A O 1
ATOM 723 N N . ASP A 1 105 ? 0.397 -0.947 -15.191 1.00 98.44 105 ASP A N 1
ATOM 724 C CA . ASP A 1 105 ? 1.161 0.130 -15.767 1.00 98.44 105 ASP A CA 1
ATOM 725 C C . ASP A 1 105 ? 0.612 0.468 -17.167 1.00 98.44 105 ASP A C 1
ATOM 727 O O . ASP A 1 105 ? 0.228 -0.411 -17.933 1.00 98.44 105 ASP A O 1
ATOM 731 N N . SER A 1 106 ? 0.500 1.758 -17.486 1.00 97.75 106 SER A N 1
ATOM 732 C CA . SER A 1 106 ? -0.192 2.244 -18.699 1.00 97.75 106 SER A CA 1
ATOM 733 C C . SER A 1 106 ? 0.446 1.819 -20.025 1.00 97.75 106 SER A C 1
ATOM 735 O O . SER A 1 106 ? -0.262 1.749 -21.024 1.00 97.75 106 SER A O 1
ATOM 737 N N . GLU A 1 107 ? 1.742 1.508 -20.031 1.00 97.19 107 GLU A N 1
ATOM 738 C CA . GLU A 1 107 ? 2.490 1.109 -21.233 1.00 97.19 107 GLU A CA 1
ATOM 739 C C . GLU A 1 107 ? 2.867 -0.380 -21.194 1.00 97.19 107 GLU A C 1
ATOM 741 O O . GLU A 1 107 ? 3.040 -0.997 -22.244 1.00 97.19 107 GLU A O 1
ATOM 746 N N . LEU A 1 108 ? 2.965 -0.978 -19.998 1.00 97.56 108 LEU A N 1
ATOM 747 C CA . LEU A 1 108 ? 3.319 -2.396 -19.822 1.00 97.56 108 LEU A CA 1
ATOM 748 C C . LEU A 1 108 ? 2.106 -3.310 -19.595 1.00 97.56 108 LEU A C 1
ATOM 750 O O . LEU A 1 108 ? 2.214 -4.529 -19.719 1.00 97.56 108 LEU A O 1
ATOM 754 N N . GLY A 1 109 ? 0.943 -2.743 -19.277 1.00 97.75 109 GLY A N 1
ATOM 755 C CA . GLY A 1 109 ? -0.248 -3.493 -18.892 1.00 97.75 109 GLY A CA 1
ATOM 756 C C . GLY A 1 109 ? -0.162 -4.040 -17.465 1.00 97.75 109 GLY A C 1
ATOM 757 O O . GLY A 1 109 ? 0.408 -3.418 -16.570 1.00 97.75 109 GLY A O 1
ATOM 758 N N . SER A 1 110 ? -0.786 -5.195 -17.225 1.00 97.81 110 SER A N 1
ATOM 759 C CA . SER A 1 110 ? -0.710 -5.872 -15.925 1.00 97.81 110 SER A CA 1
ATOM 760 C C . SER A 1 110 ? 0.675 -6.487 -15.734 1.00 97.81 110 SER A C 1
ATOM 762 O O . SER A 1 110 ? 1.104 -7.310 -16.542 1.00 97.81 110 SER A O 1
ATOM 764 N N . ILE A 1 111 ? 1.359 -6.081 -14.664 1.00 98.06 111 ILE A N 1
ATOM 765 C CA . ILE A 1 111 ? 2.677 -6.602 -14.286 1.00 98.06 111 ILE A CA 1
ATOM 766 C C . ILE A 1 111 ? 2.498 -7.836 -13.400 1.00 98.06 111 ILE A C 1
ATOM 768 O O . ILE A 1 111 ? 3.094 -8.881 -13.654 1.00 98.06 111 ILE A O 1
ATOM 772 N N . PHE A 1 112 ? 1.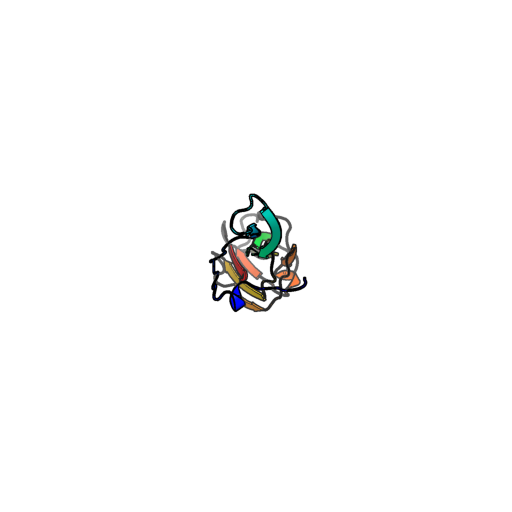644 -7.729 -12.382 1.00 98.19 112 PHE A N 1
ATOM 773 C CA . PHE A 1 112 ? 1.212 -8.861 -11.570 1.00 98.19 112 PHE A CA 1
ATOM 774 C C . PHE A 1 112 ? -0.203 -8.651 -11.027 1.00 98.19 112 PHE A C 1
ATOM 776 O O . PHE A 1 112 ? -0.707 -7.526 -10.939 1.00 98.19 112 PHE A O 1
ATOM 783 N N . THR A 1 113 ? -0.832 -9.762 -10.649 1.00 98.12 113 THR A N 1
ATOM 784 C CA . THR A 1 113 ? -2.144 -9.803 -10.000 1.00 98.12 113 THR A CA 1
ATOM 785 C C . THR A 1 113 ? -2.123 -10.854 -8.898 1.00 98.12 113 THR A C 1
ATOM 787 O O . THR A 1 113 ? -1.649 -11.969 -9.129 1.00 98.12 113 THR A O 1
ATOM 790 N N . GLY A 1 114 ? -2.618 -10.509 -7.712 1.00 97.31 114 GLY A N 1
ATOM 791 C CA . GLY A 1 114 ? -2.642 -11.384 -6.543 1.00 97.31 114 GLY A CA 1
ATOM 792 C C . GLY A 1 114 ? -1.249 -11.785 -6.054 1.00 97.31 114 GLY A C 1
ATOM 793 O O . GLY A 1 114 ? -1.071 -12.910 -5.587 1.00 97.31 114 GLY A O 1
ATOM 794 N N . PHE A 1 115 ? -0.253 -10.905 -6.191 1.00 98.06 115 PHE A N 1
ATOM 795 C CA . PHE A 1 115 ? 1.086 -11.155 -5.664 1.00 98.06 115 PHE A CA 1
ATOM 796 C C . PHE A 1 115 ? 1.025 -11.231 -4.134 1.00 98.06 115 PHE A C 1
ATOM 798 O O . PHE A 1 115 ? 0.619 -10.269 -3.483 1.00 98.06 115 PHE A O 1
ATOM 805 N N . ALA A 1 116 ? 1.392 -12.389 -3.581 1.00 98.19 116 ALA A N 1
ATOM 806 C CA . ALA A 1 116 ? 1.342 -12.653 -2.149 1.00 98.19 116 ALA A CA 1
ATOM 807 C C . ALA A 1 116 ? 2.609 -12.139 -1.460 1.00 98.19 116 ALA A C 1
ATOM 809 O O . ALA A 1 116 ? 3.696 -12.692 -1.653 1.00 98.19 116 ALA A O 1
ATOM 810 N N . TYR A 1 117 ? 2.453 -11.095 -0.652 1.00 97.81 117 TYR A N 1
ATOM 811 C CA . TYR A 1 117 ? 3.515 -10.505 0.152 1.00 97.81 117 TYR A CA 1
ATOM 812 C C . TYR A 1 117 ? 2.894 -9.787 1.349 1.00 97.81 117 TYR A C 1
ATOM 814 O O . TYR A 1 117 ? 2.063 -8.910 1.171 1.00 97.81 117 TYR A O 1
ATOM 822 N N . ASP A 1 118 ? 3.298 -10.143 2.567 1.00 98.12 118 ASP A N 1
ATOM 823 C CA . ASP A 1 118 ? 2.789 -9.495 3.776 1.00 98.12 118 ASP A CA 1
ATOM 824 C C . ASP A 1 118 ? 3.479 -8.141 3.987 1.00 98.12 118 ASP A C 1
ATOM 826 O O . ASP A 1 118 ? 4.554 -8.057 4.586 1.00 98.12 118 ASP A O 1
ATOM 830 N N . LEU A 1 119 ? 2.853 -7.062 3.514 1.00 98.25 119 LEU A N 1
ATOM 831 C CA . LEU A 1 119 ? 3.351 -5.704 3.722 1.00 98.25 119 LEU A CA 1
ATOM 832 C C . LEU A 1 119 ? 2.781 -5.126 5.025 1.00 98.25 119 LEU A C 1
ATOM 834 O O . LEU A 1 119 ? 1.662 -4.604 5.056 1.00 98.25 119 LEU A O 1
ATOM 838 N N . ALA A 1 120 ? 3.531 -5.240 6.123 1.00 98.19 120 ALA A N 1
ATOM 839 C CA . ALA A 1 120 ? 3.118 -4.732 7.433 1.00 98.19 120 ALA A CA 1
ATOM 840 C C . ALA A 1 120 ? 3.062 -3.185 7.480 1.00 98.19 120 ALA A C 1
ATOM 842 O O . ALA A 1 120 ? 3.658 -2.520 6.633 1.00 98.19 120 ALA A O 1
ATOM 843 N N . PRO A 1 121 ? 2.350 -2.576 8.450 1.00 97.81 121 PRO A N 1
ATOM 844 C CA . PRO A 1 121 ? 2.286 -1.120 8.590 1.00 97.81 121 PRO A CA 1
ATOM 845 C C . PRO A 1 121 ? 3.670 -0.472 8.688 1.00 97.81 121 PRO A C 1
ATOM 847 O O . PRO A 1 121 ? 4.474 -0.852 9.537 1.00 97.81 121 PRO A O 1
ATOM 850 N N . GLY A 1 122 ? 3.929 0.531 7.848 1.00 97.94 122 GLY A N 1
ATOM 851 C CA . GLY A 1 122 ? 5.207 1.242 7.784 1.00 97.94 122 GLY A CA 1
ATOM 852 C C . GLY A 1 122 ? 6.305 0.536 6.983 1.00 97.94 122 GLY A C 1
ATOM 853 O O . GLY A 1 122 ? 7.337 1.157 6.739 1.00 97.94 122 GLY A O 1
ATOM 854 N N . GLU A 1 123 ? 6.098 -0.711 6.555 1.00 98.50 123 GLU A N 1
ATOM 855 C CA . GLU A 1 123 ? 7.053 -1.424 5.705 1.00 98.50 123 GLU A CA 1
ATOM 856 C C . GLU A 1 123 ? 6.991 -0.934 4.256 1.00 98.50 123 GLU A C 1
ATOM 858 O O . GLU A 1 123 ? 5.943 -0.493 3.761 1.00 98.50 123 GLU A O 1
ATOM 863 N N . SER A 1 124 ? 8.125 -1.078 3.570 1.00 98.50 124 SER A N 1
ATOM 864 C CA . SER A 1 124 ? 8.277 -0.800 2.146 1.00 98.50 124 SER A CA 1
ATOM 865 C C . SER A 1 124 ? 8.883 -1.997 1.430 1.00 98.50 124 SER A C 1
ATOM 867 O O . SER A 1 124 ? 9.789 -2.653 1.944 1.00 98.50 124 SER A O 1
ATOM 869 N N . VAL A 1 125 ? 8.435 -2.238 0.202 1.00 98.50 125 VAL A N 1
ATOM 870 C CA . VAL A 1 125 ? 9.055 -3.209 -0.700 1.00 98.50 125 VAL A CA 1
ATOM 871 C C . VAL A 1 125 ? 9.070 -2.650 -2.112 1.00 98.50 125 VAL A C 1
ATOM 873 O O . VAL A 1 125 ? 8.108 -2.020 -2.555 1.00 98.50 125 VAL A O 1
ATOM 876 N N . ASN A 1 126 ? 10.158 -2.900 -2.834 1.00 98.44 126 ASN A N 1
ATOM 877 C CA . ASN A 1 126 ? 10.232 -2.602 -4.254 1.00 98.44 126 ASN A CA 1
ATOM 878 C C . ASN A 1 126 ? 10.291 -3.868 -5.106 1.00 98.44 126 ASN A C 1
ATOM 880 O O . ASN A 1 126 ? 10.638 -4.950 -4.630 1.00 98.44 126 ASN A O 1
ATOM 884 N N . THR A 1 127 ? 9.941 -3.730 -6.382 1.00 98.19 127 THR A N 1
ATOM 885 C CA . THR A 1 127 ? 9.844 -4.859 -7.315 1.00 98.19 127 THR A CA 1
ATOM 886 C C . THR A 1 127 ? 11.160 -5.616 -7.473 1.00 98.19 127 THR A C 1
ATOM 888 O O . THR A 1 127 ? 11.134 -6.838 -7.566 1.00 98.19 127 THR A O 1
ATOM 891 N N . VAL A 1 128 ? 12.308 -4.934 -7.406 1.00 98.06 128 VAL A N 1
ATOM 892 C CA . VAL A 1 128 ? 13.627 -5.585 -7.459 1.00 98.06 128 VAL A CA 1
ATOM 893 C C . VAL A 1 128 ? 13.868 -6.446 -6.215 1.00 98.06 128 VAL A C 1
ATOM 895 O O . VAL A 1 128 ? 14.263 -7.604 -6.340 1.00 98.06 128 VAL A O 1
ATOM 898 N N . ALA A 1 129 ? 13.587 -5.925 -5.017 1.00 97.75 129 ALA A N 1
ATOM 899 C CA . ALA A 1 129 ? 13.688 -6.673 -3.761 1.00 97.75 129 ALA A CA 1
ATOM 900 C C . ALA A 1 129 ? 12.704 -7.856 -3.708 1.00 97.75 129 ALA A C 1
ATOM 902 O O . ALA A 1 129 ? 13.008 -8.887 -3.110 1.00 97.75 129 ALA A O 1
ATOM 903 N N . ALA A 1 130 ? 11.561 -7.732 -4.388 1.00 96.44 130 ALA A N 1
ATOM 904 C CA . ALA A 1 130 ? 10.598 -8.809 -4.603 1.00 96.44 130 ALA A CA 1
ATOM 905 C C . ALA A 1 130 ? 11.020 -9.819 -5.697 1.00 96.44 130 ALA A C 1
ATOM 907 O O . ALA A 1 130 ? 10.282 -10.764 -5.973 1.00 96.44 130 ALA A O 1
ATOM 908 N N . GLY A 1 131 ? 12.194 -9.650 -6.317 1.00 96.38 131 GLY A N 1
ATOM 909 C CA . GLY A 1 131 ? 12.732 -10.561 -7.332 1.00 96.38 131 GLY A CA 1
ATOM 910 C C . GLY A 1 131 ? 12.138 -10.382 -8.733 1.00 96.38 131 GLY A C 1
ATOM 911 O O . GLY A 1 131 ? 12.236 -11.292 -9.554 1.00 96.38 131 GLY A O 1
ATOM 912 N N . LEU A 1 132 ? 11.518 -9.234 -9.012 1.00 96.38 132 LEU A N 1
ATOM 913 C CA . LEU A 1 132 ? 10.935 -8.899 -10.308 1.00 96.38 132 LEU A CA 1
ATOM 914 C C . LEU A 1 132 ? 11.864 -7.967 -11.091 1.00 96.38 132 LEU A C 1
ATOM 916 O O . LEU A 1 132 ? 12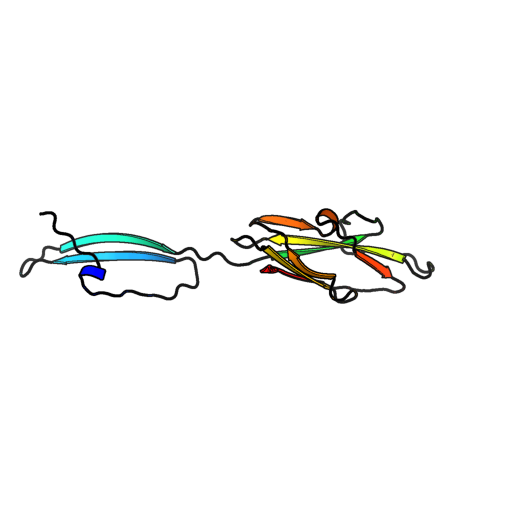.316 -6.939 -10.586 1.00 96.38 132 LEU A O 1
ATOM 920 N N . GLU A 1 133 ? 12.084 -8.294 -12.361 1.00 97.12 133 GLU A N 1
ATOM 921 C CA . GLU A 1 133 ? 12.775 -7.433 -13.316 1.00 97.12 133 GLU A CA 1
ATOM 922 C C . GLU A 1 133 ? 11.775 -6.953 -14.369 1.00 97.12 133 GLU A C 1
ATOM 924 O O . GLU A 1 133 ? 11.177 -7.757 -15.084 1.00 97.12 133 GLU A O 1
ATOM 929 N N . ILE A 1 134 ? 11.567 -5.637 -14.442 1.00 98.00 134 ILE A N 1
ATOM 930 C CA . ILE A 1 134 ? 10.554 -5.022 -15.303 1.00 98.00 134 ILE A CA 1
ATOM 931 C C . ILE A 1 134 ? 11.271 -4.109 -16.287 1.00 98.00 134 ILE A C 1
ATOM 933 O O . ILE A 1 134 ? 11.903 -3.133 -15.883 1.00 98.00 134 ILE A O 1
ATOM 937 N N . SER A 1 135 ? 11.177 -4.422 -17.576 1.00 97.50 135 SER A N 1
ATOM 938 C CA . SER A 1 135 ? 11.884 -3.688 -18.622 1.00 97.50 135 SER A CA 1
ATOM 939 C C . SER A 1 135 ? 11.022 -3.433 -19.851 1.00 97.50 135 SER A C 1
ATOM 941 O O . SER A 1 135 ? 10.031 -4.122 -20.100 1.00 97.50 135 SER A O 1
ATOM 943 N N . ALA A 1 136 ? 11.407 -2.418 -20.623 1.00 96.25 136 ALA A N 1
ATOM 944 C CA . ALA A 1 136 ? 10.761 -2.073 -21.883 1.00 96.25 136 ALA A CA 1
ATOM 945 C C . ALA A 1 136 ? 11.769 -1.532 -22.894 1.00 96.25 136 ALA A C 1
ATOM 947 O O . ALA A 1 136 ? 12.711 -0.828 -22.531 1.00 96.25 136 ALA A O 1
ATOM 948 N N . LEU A 1 137 ? 11.542 -1.820 -24.177 1.00 95.12 137 LEU A N 1
ATOM 949 C CA . LEU A 1 137 ? 12.291 -1.208 -25.270 1.00 95.12 137 LEU A CA 1
ATOM 950 C C . LEU A 1 137 ? 11.639 0.122 -25.663 1.00 95.12 137 LEU A C 1
ATOM 952 O O . LEU A 1 137 ? 10.551 0.140 -26.234 1.00 95.12 137 LEU A O 1
ATOM 956 N N . ILE A 1 138 ? 12.329 1.231 -25.410 1.00 94.12 138 ILE A N 1
ATOM 957 C CA . ILE A 1 138 ? 11.843 2.582 -25.700 1.00 94.12 138 ILE A CA 1
ATOM 958 C C . ILE A 1 138 ? 12.456 3.086 -27.005 1.00 94.12 138 ILE A C 1
ATOM 960 O O . ILE A 1 138 ? 13.670 3.266 -27.099 1.00 94.12 138 ILE A O 1
ATOM 964 N N . THR A 1 139 ? 11.623 3.334 -28.017 1.00 92.56 139 THR A N 1
ATOM 965 C CA . THR A 1 139 ? 12.036 3.866 -29.335 1.00 92.56 139 THR A CA 1
ATOM 966 C C . THR A 1 139 ? 11.659 5.334 -29.545 1.00 92.56 139 THR A C 1
ATOM 968 O O . THR A 1 139 ? 12.127 5.962 -30.494 1.00 92.56 139 THR A O 1
ATOM 971 N N . GLN A 1 140 ? 10.820 5.884 -28.669 1.00 90.62 140 GLN A N 1
ATOM 972 C CA . GLN A 1 140 ? 10.290 7.245 -28.723 1.00 90.62 140 GLN A CA 1
ATOM 973 C C . GLN A 1 140 ? 9.949 7.738 -27.311 1.00 90.62 140 GLN A C 1
ATOM 975 O O . GLN A 1 140 ? 9.834 6.940 -26.381 1.00 90.62 140 GLN A O 1
ATOM 980 N N . THR A 1 141 ? 9.780 9.051 -27.137 1.00 93.06 141 THR A N 1
ATOM 981 C CA . THR A 1 141 ? 9.398 9.632 -25.842 1.00 93.06 141 THR A CA 1
ATOM 982 C C . THR A 1 141 ? 8.109 9.000 -25.334 1.00 93.06 141 THR A C 1
ATOM 984 O O . THR A 1 141 ? 7.092 9.022 -26.024 1.00 93.06 141 THR A O 1
ATOM 987 N N . THR A 1 142 ? 8.167 8.459 -24.120 1.00 94.12 142 THR A N 1
ATOM 988 C CA . THR A 1 142 ? 7.074 7.714 -23.496 1.00 94.12 142 THR A CA 1
ATOM 989 C C . THR A 1 142 ? 6.873 8.243 -22.082 1.00 94.12 142 THR A C 1
ATOM 991 O O . THR A 1 142 ? 7.842 8.423 -21.344 1.00 94.12 142 THR A O 1
ATOM 994 N N . VAL A 1 143 ? 5.623 8.515 -21.714 1.00 95.00 143 VAL A N 1
ATOM 995 C CA . VAL A 1 143 ? 5.228 8.862 -20.343 1.00 95.00 143 VAL A CA 1
ATOM 996 C C . VAL A 1 143 ? 4.375 7.728 -19.834 1.00 95.00 143 VAL A C 1
ATOM 998 O O . VAL A 1 143 ? 3.483 7.271 -20.536 1.00 95.00 143 VAL A O 1
ATOM 1001 N N . ASN A 1 144 ? 4.656 7.276 -18.621 1.00 91.44 144 ASN A N 1
ATOM 1002 C CA . ASN A 1 144 ? 4.119 6.019 -18.168 1.00 91.44 144 ASN A CA 1
ATOM 1003 C C . ASN A 1 144 ? 3.698 6.083 -16.699 1.00 91.44 144 ASN A C 1
ATOM 1005 O O . ASN A 1 144 ? 4.528 6.208 -15.798 1.00 91.44 144 ASN A O 1
ATOM 1009 N N . THR A 1 145 ? 2.397 5.980 -16.462 1.00 96.06 145 THR A N 1
ATOM 1010 C CA . THR A 1 145 ? 1.771 5.979 -15.135 1.00 96.06 145 THR A CA 1
ATOM 1011 C C . THR A 1 145 ? 1.470 4.553 -14.688 1.00 96.06 145 THR A C 1
ATOM 1013 O O . THR A 1 145 ? 1.067 3.731 -15.510 1.00 96.06 145 THR A O 1
ATOM 1016 N N . ALA A 1 146 ? 1.626 4.278 -13.392 1.00 97.81 146 ALA A N 1
ATOM 1017 C CA . ALA A 1 146 ? 1.273 3.000 -12.785 1.00 97.81 146 ALA A CA 1
ATOM 1018 C C . ALA A 1 146 ? 0.268 3.154 -11.648 1.00 97.81 146 ALA A C 1
ATOM 1020 O O . ALA A 1 146 ? 0.140 4.216 -11.040 1.00 97.81 146 ALA A O 1
ATOM 1021 N N . THR A 1 147 ? -0.453 2.075 -11.382 1.00 98.44 147 THR A N 1
ATOM 1022 C CA . THR A 1 147 ? -1.416 1.936 -10.297 1.00 98.44 147 THR A CA 1
ATOM 1023 C C . THR A 1 147 ? -1.109 0.644 -9.554 1.00 98.44 147 THR A C 1
ATOM 1025 O O . THR A 1 147 ? -1.174 -0.438 -10.135 1.00 98.44 147 THR A O 1
ATOM 1028 N N . TRP A 1 148 ? -0.774 0.776 -8.272 1.00 98.56 148 TRP A N 1
ATOM 1029 C CA . TRP A 1 148 ? -0.615 -0.341 -7.346 1.00 98.56 148 TRP A CA 1
ATOM 1030 C C . TRP A 1 148 ? -1.873 -0.421 -6.480 1.00 98.56 148 TRP A C 1
ATOM 1032 O O . TRP A 1 148 ? -2.292 0.593 -5.923 1.00 98.56 148 TRP A O 1
ATOM 1042 N N . THR A 1 149 ? -2.478 -1.601 -6.372 1.00 98.31 149 THR A N 1
ATOM 1043 C CA . THR A 1 149 ? -3.595 -1.885 -5.456 1.00 98.31 149 THR A CA 1
ATOM 1044 C C . THR A 1 149 ? -3.154 -2.925 -4.433 1.00 98.31 149 THR A C 1
ATOM 1046 O O . THR A 1 149 ? -2.412 -3.843 -4.774 1.00 98.31 149 THR A O 1
ATOM 1049 N N . ALA A 1 150 ? -3.561 -2.765 -3.176 1.00 97.25 150 ALA A N 1
ATOM 1050 C CA . ALA A 1 150 ? -3.222 -3.678 -2.090 1.00 97.25 150 ALA A CA 1
ATOM 1051 C C . ALA A 1 150 ? -4.426 -3.866 -1.158 1.00 97.25 150 ALA A C 1
ATOM 1053 O O . ALA A 1 150 ? -5.142 -2.891 -0.907 1.00 97.25 150 ALA A O 1
ATOM 1054 N N . TYR A 1 151 ? -4.658 -5.092 -0.686 1.00 93.31 151 TYR A N 1
ATOM 1055 C CA . TYR A 1 151 ? -5.818 -5.465 0.134 1.00 93.31 151 TYR A CA 1
ATOM 1056 C C . TYR A 1 151 ? -5.549 -6.699 0.996 1.00 93.31 151 TYR A C 1
ATOM 1058 O O . TYR A 1 151 ? -4.616 -7.467 0.666 1.00 93.31 151 TYR A O 1
#

pLDDT: mean 93.78, std 6.53, range [62.75, 98.69]